Protein AF-A0AAF0H5A2-F1 (afdb_monomer_lite)

Foldseek 3Di:
DVVVVVVVVVVVVVVVVVVLVVQVVVVLVVVLVDVVQWAADPLPQPAQPQCNPFWTWHDDDQKIWIWGQDPVRDIDTQDIDGNPDPCSVVSNVSRVVCCVVVVGPSD

Radius of gyration: 17.21 Å; chains: 1; bounding box: 31×37×55 Å

pLDDT: mean 81.41, std 12.19, range [41.72, 94.31]

InterPro domains:
  IPR007712 Toxin-antitoxin system, RelE/ParE toxin family [PF05016] (3-87)
  IPR035093 Toxin-antitoxin system, RelE/ParE toxin domain superfamily [G3DSA:3.30.2310.20] (1-91)

Organism: Agrobacterium tumefaciens (NCBI:txid358)

Secondary structure (DSSP, 8-state):
-HHHHHHHHHHHHHHHHHHHHHHHHHHHHHHHH-GGG-EEPPTTS---TTGGGSEEEEEETTEEEEEEE-TTS-EEEEEEEETTS-HHHHHHHHHHHHHTTTSS---

Sequence (107 aa):
MERTQNWIKLRGKVTQAETYIRGLHAHLQRLCDNHLLWRLLPQRLAVPDDIKHEAYFSRYEHHYLFFRKLDNGDLGVMSILHERMDMAVRLREDLMALDARGIINTG

Structure (mmCIF, N/CA/C/O backbone):
data_AF-A0AAF0H5A2-F1
#
_entry.id   AF-A0AAF0H5A2-F1
#
loop_
_atom_site.group_PDB
_atom_site.id
_atom_site.type_symbol
_atom_site.label_atom_id
_atom_site.label_alt_id
_atom_site.label_comp_id
_atom_site.label_asym_id
_atom_site.label_entity_id
_atom_site.label_seq_id
_atom_site.pdbx_PDB_ins_code
_atom_site.Cartn_x
_atom_site.Cartn_y
_atom_site.Cartn_z
_atom_site.occupancy
_atom_site.B_iso_or_equiv
_atom_site.auth_seq_id
_atom_site.auth_comp_id
_atom_site.auth_asym_id
_atom_site.auth_atom_id
_atom_site.pdbx_PDB_model_num
ATOM 1 N N . MET A 1 1 ? 3.384 20.229 37.322 1.00 59.78 1 MET A N 1
ATOM 2 C CA . MET A 1 1 ? 2.114 20.043 36.579 1.00 59.78 1 MET A CA 1
ATOM 3 C C . MET A 1 1 ? 2.315 19.773 35.088 1.00 59.78 1 MET A C 1
ATOM 5 O O . MET A 1 1 ? 1.618 18.928 34.553 1.00 59.78 1 MET A O 1
ATOM 9 N N . GLU A 1 2 ? 3.294 20.389 34.423 1.00 61.72 2 GLU A N 1
ATOM 10 C CA . GLU A 1 2 ? 3.512 20.247 32.968 1.00 61.72 2 GLU A CA 1
ATOM 11 C C . GLU A 1 2 ? 3.913 18.833 32.495 1.00 61.72 2 GLU A C 1
ATOM 13 O O . GLU A 1 2 ? 3.515 18.381 31.421 1.00 61.72 2 GLU A O 1
ATOM 18 N N . ARG A 1 3 ? 4.652 18.082 33.328 1.00 62.44 3 ARG A N 1
ATOM 19 C CA . ARG A 1 3 ? 5.118 16.728 32.981 1.00 62.44 3 ARG A CA 1
ATOM 20 C C . ARG A 1 3 ? 3.955 15.756 32.770 1.00 62.44 3 ARG A C 1
ATOM 22 O O . ARG A 1 3 ? 3.991 14.984 31.820 1.00 62.44 3 ARG A O 1
ATOM 29 N N . THR A 1 4 ? 2.912 15.816 33.597 1.00 69.31 4 THR A N 1
ATOM 30 C CA . THR A 1 4 ? 1.768 14.888 33.555 1.00 69.31 4 THR A CA 1
ATOM 31 C C . THR A 1 4 ? 0.911 15.076 32.297 1.00 69.31 4 THR A C 1
ATOM 33 O O . THR A 1 4 ? 0.458 14.095 31.710 1.00 69.31 4 THR A O 1
ATOM 36 N N . GLN A 1 5 ? 0.766 16.320 31.823 1.00 65.44 5 GLN A N 1
ATOM 37 C CA . GLN A 1 5 ? 0.032 16.645 30.593 1.00 65.44 5 GLN A CA 1
ATOM 38 C C . GLN A 1 5 ? 0.697 16.030 29.346 1.00 65.44 5 GLN A C 1
ATOM 40 O O . GLN A 1 5 ? 0.012 15.554 28.438 1.00 65.44 5 GLN A O 1
ATOM 45 N N . ASN A 1 6 ? 2.036 16.004 29.312 1.00 78.00 6 ASN A N 1
ATOM 46 C CA . ASN A 1 6 ? 2.793 15.498 28.166 1.00 78.00 6 ASN A CA 1
ATOM 47 C C . ASN A 1 6 ? 2.649 13.971 28.002 1.00 78.00 6 ASN A C 1
ATOM 49 O O . ASN A 1 6 ? 2.439 13.486 26.891 1.00 78.00 6 ASN A O 1
ATOM 53 N N . TRP A 1 7 ? 2.653 13.206 29.101 1.00 61.75 7 TRP A N 1
ATOM 54 C CA . TRP A 1 7 ? 2.468 11.746 29.059 1.00 61.75 7 TRP A CA 1
ATOM 55 C C . TRP A 1 7 ? 1.076 11.329 28.574 1.00 61.75 7 TRP A C 1
ATOM 57 O O . TRP A 1 7 ? 0.962 10.381 27.800 1.00 61.75 7 TRP A O 1
ATOM 67 N N . ILE A 1 8 ? 0.022 12.051 28.972 1.00 76.19 8 ILE A N 1
ATOM 68 C CA . ILE A 1 8 ? -1.353 11.781 28.514 1.00 76.19 8 ILE A CA 1
ATOM 69 C C . ILE A 1 8 ? -1.467 12.028 27.003 1.00 76.19 8 ILE A C 1
ATOM 71 O O . ILE A 1 8 ? -2.009 11.193 26.278 1.00 76.19 8 ILE A O 1
ATOM 75 N N . LYS A 1 9 ? -0.884 13.129 26.508 1.00 77.12 9 LYS A N 1
ATOM 76 C CA . LYS A 1 9 ? -0.858 13.452 25.073 1.00 77.12 9 LYS A CA 1
ATOM 77 C C . LYS A 1 9 ? -0.060 12.428 24.260 1.00 77.12 9 LYS A C 1
ATOM 79 O O . LYS A 1 9 ? -0.507 12.032 23.186 1.00 77.12 9 LYS A O 1
ATOM 84 N N . LEU A 1 10 ? 1.100 11.989 24.754 1.00 74.94 10 LEU A N 1
ATOM 85 C CA . LEU A 1 10 ? 1.909 10.959 24.094 1.00 74.94 10 LEU A CA 1
ATOM 86 C C . LEU A 1 10 ? 1.193 9.604 24.071 1.00 74.94 10 LEU A C 1
ATOM 88 O O . LEU A 1 10 ? 1.143 8.978 23.017 1.00 74.94 10 LEU A O 1
ATOM 92 N N . ARG A 1 11 ? 0.565 9.184 25.179 1.00 75.19 11 ARG A N 1
ATOM 93 C CA . ARG A 1 11 ? -0.235 7.948 25.214 1.00 75.19 11 ARG A CA 1
ATOM 94 C C . ARG A 1 11 ? -1.395 7.981 24.224 1.00 75.19 11 ARG A C 1
ATOM 96 O O . ARG A 1 11 ? -1.564 7.022 23.483 1.00 75.19 11 ARG A O 1
ATOM 103 N N . GLY A 1 12 ? -2.128 9.095 24.147 1.00 69.00 12 GLY A N 1
ATOM 104 C CA . GLY A 1 12 ? -3.201 9.260 23.161 1.00 69.00 12 GLY A CA 1
ATOM 105 C C . GLY A 1 12 ? -2.708 9.120 21.715 1.00 69.00 12 GLY A C 1
ATOM 106 O O . GLY A 1 12 ? -3.335 8.433 20.914 1.00 69.00 12 GLY A O 1
ATOM 107 N N . LYS A 1 13 ? -1.541 9.695 21.392 1.00 76.19 13 LYS A N 1
ATOM 108 C CA . LYS A 1 13 ? -0.910 9.548 20.069 1.00 76.19 13 LYS A CA 1
ATOM 109 C C . LYS A 1 13 ? -0.474 8.113 19.767 1.00 76.19 13 LYS A C 1
ATOM 111 O O . LYS A 1 13 ? -0.641 7.670 18.637 1.00 76.19 13 LYS A O 1
ATOM 116 N N . VAL A 1 14 ? 0.066 7.394 20.754 1.00 79.44 14 VAL A N 1
ATOM 117 C CA . VAL A 1 14 ? 0.473 5.988 20.587 1.00 79.44 14 VAL A CA 1
ATOM 118 C C . VAL A 1 14 ? -0.745 5.113 20.308 1.00 79.44 14 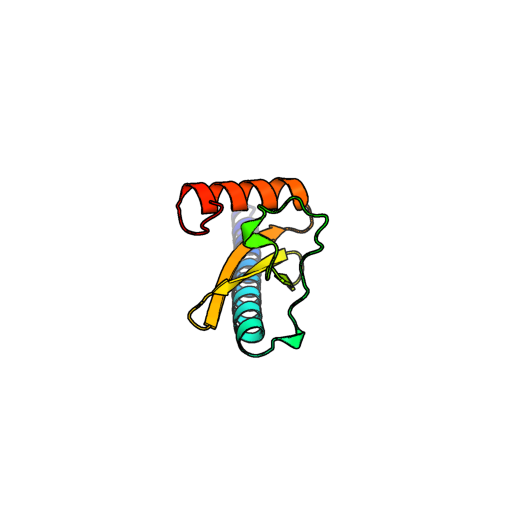VAL A C 1
ATOM 120 O O . VAL A 1 14 ? -0.736 4.371 19.334 1.00 79.44 14 VAL A O 1
ATOM 123 N N . THR A 1 15 ? -1.826 5.260 21.078 1.00 86.94 15 THR A N 1
ATOM 124 C CA . THR A 1 15 ? -3.068 4.505 20.847 1.00 86.94 15 THR A CA 1
ATOM 125 C C . THR A 1 15 ? -3.679 4.806 19.477 1.00 86.94 15 THR A C 1
ATOM 127 O O . THR A 1 15 ? -4.147 3.892 18.796 1.00 86.94 15 THR A O 1
ATOM 130 N N . GLN A 1 16 ? -3.637 6.067 19.038 1.00 84.12 16 GLN A N 1
ATOM 131 C CA . GLN A 1 16 ? -4.096 6.445 17.702 1.00 84.12 16 GLN A CA 1
ATOM 132 C C . GLN A 1 16 ? -3.229 5.814 16.601 1.00 84.12 16 GLN A C 1
ATOM 134 O O . GLN A 1 16 ? -3.772 5.248 15.655 1.00 84.12 16 GLN A O 1
ATOM 139 N N . ALA A 1 17 ? -1.901 5.852 16.739 1.00 85.38 17 ALA A N 1
ATOM 140 C CA . ALA A 1 17 ? -0.981 5.229 15.787 1.00 85.38 17 ALA A CA 1
ATOM 141 C C . ALA A 1 17 ? -1.169 3.706 15.715 1.00 85.38 17 ALA A C 1
ATOM 143 O O . ALA A 1 17 ? -1.168 3.129 14.631 1.00 85.38 17 ALA A O 1
ATOM 144 N N . GLU A 1 18 ? -1.385 3.053 16.856 1.00 90.69 18 GLU A N 1
ATOM 145 C CA . GLU A 1 18 ? -1.595 1.608 16.915 1.00 90.69 18 GLU A CA 1
ATOM 146 C C . GLU A 1 18 ? -2.912 1.200 16.244 1.00 90.69 18 GLU A C 1
ATOM 148 O O . GLU A 1 18 ? -2.948 0.258 15.454 1.00 90.69 18 GLU A O 1
ATOM 153 N N . THR A 1 19 ? -3.983 1.957 16.500 1.00 92.00 19 THR A N 1
ATOM 154 C CA . THR A 1 19 ? -5.286 1.765 15.845 1.00 92.00 19 THR A CA 1
ATOM 155 C C . THR A 1 19 ? -5.156 1.927 14.335 1.00 92.00 19 THR A C 1
ATOM 157 O O . THR A 1 19 ? -5.650 1.093 13.579 1.00 92.00 19 THR A O 1
ATOM 160 N N . TYR A 1 20 ? -4.428 2.957 13.901 1.00 89.81 20 TYR A N 1
ATOM 161 C CA . TYR A 1 20 ? -4.180 3.233 12.493 1.00 89.81 20 TYR A CA 1
ATOM 162 C C . TYR A 1 20 ? -3.429 2.086 11.799 1.00 89.81 20 TYR A C 1
ATOM 164 O O . TYR A 1 20 ? -3.873 1.589 10.765 1.00 89.81 20 TYR A O 1
ATOM 172 N N . ILE A 1 21 ? -2.325 1.610 12.387 1.00 88.69 21 ILE A N 1
ATOM 173 C CA . ILE A 1 21 ? -1.523 0.509 11.827 1.00 88.69 21 ILE A CA 1
ATOM 174 C C . ILE A 1 21 ? -2.342 -0.785 11.766 1.00 88.69 21 ILE A C 1
ATOM 176 O O . ILE A 1 21 ? -2.303 -1.494 10.760 1.00 88.69 21 ILE A O 1
ATOM 180 N N . ARG A 1 22 ? -3.126 -1.085 12.810 1.00 93.81 22 ARG A N 1
ATOM 181 C CA . ARG A 1 22 ? -4.024 -2.252 12.824 1.00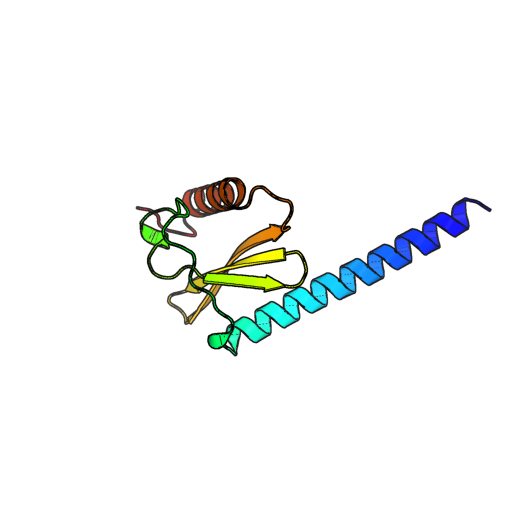 93.81 22 ARG A CA 1
ATOM 182 C C . ARG A 1 22 ? -5.097 -2.155 11.741 1.00 93.81 22 ARG A C 1
ATOM 184 O O . ARG A 1 22 ? -5.369 -3.150 11.074 1.00 93.81 22 ARG A O 1
ATOM 191 N N . GLY A 1 23 ? -5.669 -0.969 11.539 1.00 94.31 23 GLY A N 1
ATOM 192 C CA . GLY A 1 23 ? -6.627 -0.704 10.468 1.00 94.31 23 GLY A CA 1
ATOM 193 C C . GLY A 1 23 ? -6.019 -0.894 9.077 1.00 94.31 23 GLY A C 1
ATOM 194 O O . GLY A 1 23 ? -6.596 -1.592 8.245 1.00 94.31 23 GLY A O 1
ATOM 195 N N . LEU A 1 24 ? -4.811 -0.370 8.856 1.00 92.00 24 LEU A N 1
ATOM 196 C CA . LEU A 1 24 ? -4.065 -0.538 7.607 1.00 92.00 24 LEU A CA 1
ATOM 197 C C . LEU A 1 24 ? -3.749 -2.015 7.317 1.00 92.00 24 LEU A C 1
ATOM 199 O O . LEU A 1 24 ? -3.912 -2.471 6.186 1.00 92.00 24 LEU A O 1
ATOM 203 N N . HIS A 1 25 ? -3.346 -2.776 8.337 1.00 91.19 25 HIS A N 1
ATOM 204 C CA . HIS A 1 25 ? -3.114 -4.214 8.211 1.00 91.19 25 HIS A CA 1
ATOM 205 C C . HIS A 1 25 ? -4.402 -4.969 7.853 1.00 91.19 25 HIS A C 1
ATOM 207 O O . HIS A 1 25 ? -4.415 -5.760 6.914 1.00 91.19 25 HIS A O 1
ATOM 213 N N . ALA A 1 26 ? -5.507 -4.687 8.548 1.00 94.06 26 ALA A N 1
ATOM 214 C CA . ALA A 1 26 ? -6.803 -5.287 8.232 1.00 94.06 26 ALA A CA 1
ATOM 215 C C . ALA A 1 26 ? -7.276 -4.928 6.812 1.00 94.06 26 ALA A C 1
ATOM 217 O O . ALA A 1 26 ? -7.906 -5.741 6.136 1.00 94.06 26 ALA A O 1
ATOM 218 N N . HIS A 1 27 ? -6.956 -3.722 6.337 1.00 94.06 27 HIS A N 1
ATOM 219 C CA . HIS A 1 27 ? -7.231 -3.307 4.964 1.00 94.06 27 HIS A CA 1
ATOM 220 C C . HIS A 1 27 ? -6.424 -4.114 3.942 1.00 94.06 27 HIS A C 1
ATOM 222 O O . HIS A 1 27 ? -6.998 -4.578 2.962 1.00 94.06 27 HIS A O 1
ATOM 228 N N . LEU A 1 28 ? -5.132 -4.350 4.190 1.00 90.94 28 LEU A N 1
ATOM 229 C CA . LEU A 1 28 ? -4.300 -5.223 3.351 1.00 90.94 28 LEU A CA 1
ATOM 230 C C . LEU A 1 28 ? -4.857 -6.650 3.276 1.00 90.94 28 LEU A C 1
ATOM 232 O O . LEU A 1 28 ? -4.953 -7.200 2.185 1.00 90.94 28 LEU A O 1
ATOM 236 N N . GLN A 1 29 ? -5.304 -7.215 4.401 1.00 91.88 29 GLN A N 1
ATOM 237 C CA . GLN A 1 29 ? -5.935 -8.541 4.414 1.00 91.88 29 GLN A CA 1
ATOM 238 C C . GLN A 1 29 ? -7.189 -8.579 3.527 1.00 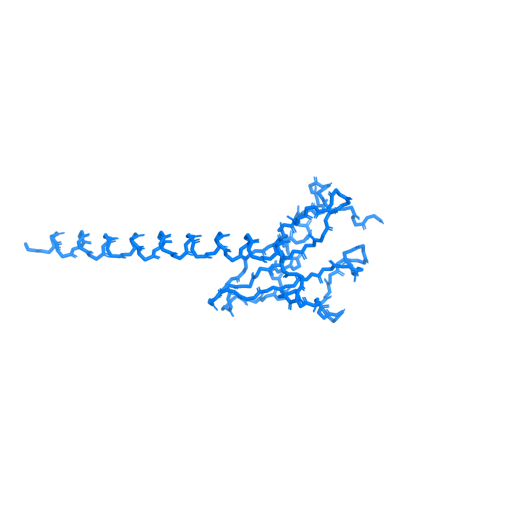91.88 29 GLN A C 1
ATOM 240 O O . GLN A 1 29 ? -7.345 -9.478 2.709 1.00 91.88 29 GLN A O 1
ATOM 245 N N . ARG A 1 30 ? -8.040 -7.547 3.598 1.00 92.50 30 ARG A N 1
ATOM 246 C CA . ARG A 1 30 ? -9.225 -7.438 2.727 1.00 92.50 30 ARG A CA 1
ATOM 247 C C . ARG A 1 30 ? -8.876 -7.308 1.248 1.00 92.50 30 ARG A C 1
ATOM 249 O O . ARG A 1 30 ? -9.663 -7.747 0.416 1.00 92.50 30 ARG A O 1
ATOM 256 N N . LEU A 1 31 ? -7.742 -6.689 0.910 1.00 91.38 31 LEU A N 1
ATOM 257 C CA . LEU A 1 31 ? -7.279 -6.621 -0.476 1.00 91.38 31 LEU A CA 1
ATOM 258 C C . LEU A 1 31 ? -6.910 -8.007 -1.010 1.00 91.38 31 LEU A C 1
ATOM 260 O O . LEU A 1 31 ? -7.178 -8.259 -2.181 1.00 91.38 31 LEU A O 1
ATOM 264 N N . CYS A 1 32 ? -6.366 -8.901 -0.179 1.00 88.38 32 CYS A N 1
ATOM 265 C CA . CYS A 1 32 ? -6.109 -10.289 -0.576 1.00 88.38 32 CYS A CA 1
ATOM 266 C C . CYS A 1 32 ? -7.411 -11.042 -0.892 1.00 88.38 32 CYS A C 1
ATOM 268 O O . CYS A 1 32 ? -7.478 -11.774 -1.876 1.00 88.38 32 CYS A O 1
ATOM 270 N N . ASP A 1 33 ? -8.457 -10.822 -0.091 1.00 89.06 33 ASP A N 1
ATOM 271 C CA . ASP A 1 33 ? -9.725 -11.551 -0.219 1.00 89.06 33 ASP A CA 1
ATOM 272 C C . ASP A 1 33 ? -10.660 -10.965 -1.292 1.00 89.06 33 ASP A C 1
ATOM 274 O O . ASP A 1 33 ? -11.520 -11.665 -1.831 1.00 89.06 33 ASP A O 1
ATOM 278 N N . ASN A 1 34 ? -10.533 -9.669 -1.603 1.00 88.25 34 ASN A N 1
ATOM 279 C CA . ASN A 1 34 ? -11.484 -8.953 -2.448 1.00 88.25 34 ASN A CA 1
ATOM 280 C C . ASN A 1 34 ? -10.814 -8.091 -3.528 1.00 88.25 34 ASN A C 1
ATOM 282 O O . ASN A 1 34 ? -10.490 -6.916 -3.329 1.00 88.25 34 ASN A O 1
ATOM 286 N N . HIS A 1 35 ? -10.744 -8.662 -4.729 1.00 83.31 35 HIS A N 1
ATOM 287 C CA . HIS A 1 35 ? -10.209 -8.027 -5.932 1.00 83.31 35 HIS A CA 1
ATOM 288 C C . HIS A 1 35 ? -11.032 -6.810 -6.403 1.00 83.31 35 HIS A C 1
ATOM 290 O O . HIS A 1 35 ? -10.515 -5.970 -7.133 1.00 83.31 35 HIS A O 1
ATOM 296 N N . LEU A 1 36 ? -12.290 -6.646 -5.964 1.00 85.62 36 LEU A N 1
ATOM 297 C CA . LEU A 1 36 ? -13.121 -5.482 -6.324 1.00 85.62 36 LEU A CA 1
ATOM 298 C C . LEU A 1 36 ? -12.625 -4.176 -5.687 1.00 85.62 36 LEU A C 1
ATOM 300 O O . LEU A 1 36 ? -13.021 -3.087 -6.099 1.00 85.62 36 LEU A O 1
ATOM 304 N N . LEU A 1 37 ? -11.776 -4.275 -4.663 1.00 86.69 37 LEU A N 1
ATOM 305 C CA . LEU A 1 37 ? -11.152 -3.120 -4.023 1.00 86.69 37 LEU A CA 1
ATOM 306 C C . LEU A 1 37 ? -9.944 -2.597 -4.812 1.00 86.69 37 LEU A C 1
ATOM 308 O O . LEU A 1 37 ? -9.428 -1.522 -4.497 1.00 86.69 37 LEU A O 1
ATOM 312 N N . TRP A 1 38 ? -9.484 -3.341 -5.818 1.00 90.62 38 TRP A N 1
ATOM 313 C CA . TRP A 1 38 ? -8.295 -3.002 -6.582 1.00 90.62 38 TRP A CA 1
ATOM 314 C C . TRP A 1 38 ? -8.648 -1.969 -7.641 1.00 90.62 38 TRP A C 1
ATOM 316 O O . TRP A 1 38 ? -9.552 -2.158 -8.455 1.00 90.62 38 TRP A O 1
ATOM 326 N N . ARG A 1 39 ? -7.919 -0.855 -7.646 1.00 89.19 39 ARG A N 1
ATOM 327 C CA . ARG A 1 39 ? -8.033 0.151 -8.700 1.00 89.19 39 ARG A CA 1
ATOM 328 C C . ARG A 1 39 ? -6.788 0.096 -9.551 1.00 89.19 39 ARG A C 1
ATOM 330 O O . ARG A 1 39 ? -5.692 0.211 -9.017 1.00 89.19 39 ARG A O 1
ATOM 337 N N . LEU A 1 40 ? -6.953 -0.074 -10.858 1.00 86.94 40 LEU A N 1
ATOM 338 C CA . LEU A 1 40 ? -5.824 -0.084 -11.779 1.00 86.94 40 LEU A CA 1
ATOM 339 C C . LEU A 1 40 ? -5.095 1.261 -11.722 1.00 86.94 40 LEU A C 1
ATOM 341 O O . LEU A 1 40 ? -5.726 2.325 -11.693 1.00 86.94 40 LEU A O 1
ATOM 345 N N . LEU A 1 41 ? -3.768 1.214 -11.709 1.00 79.88 41 LEU A N 1
ATOM 346 C CA . LEU A 1 41 ? -2.967 2.420 -11.771 1.00 79.88 41 LEU A CA 1
ATOM 347 C C . LEU A 1 41 ? -3.137 3.098 -13.146 1.00 79.88 41 LEU A C 1
ATOM 349 O O . LEU A 1 41 ? -3.071 2.427 -14.178 1.00 79.88 41 LEU A O 1
ATOM 353 N N . PRO A 1 42 ? -3.335 4.426 -13.214 1.00 71.44 42 PRO A N 1
ATOM 354 C CA . PRO A 1 42 ? -3.392 5.116 -14.495 1.00 71.44 42 PRO A CA 1
ATOM 355 C C . PRO A 1 42 ? -2.063 4.996 -15.253 1.00 71.44 42 PRO A C 1
ATOM 357 O O . PRO A 1 42 ? -1.022 5.380 -14.727 1.00 71.44 42 PRO A O 1
ATOM 360 N N . GLN A 1 43 ? -2.112 4.599 -16.529 1.00 64.31 43 GLN A N 1
ATOM 361 C CA . GLN A 1 43 ? -0.937 4.466 -17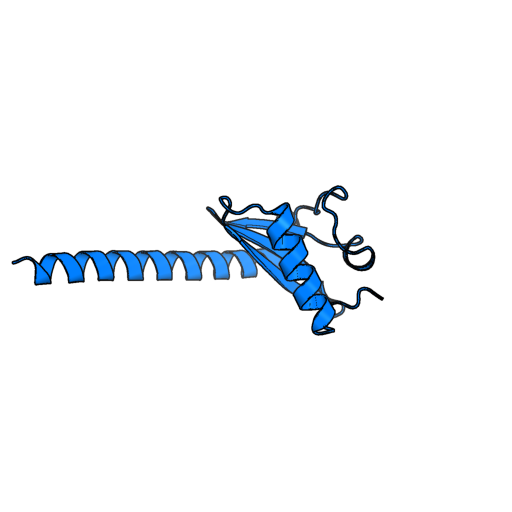.417 1.00 64.31 43 GLN A CA 1
ATOM 362 C C . GLN A 1 43 ? -0.108 5.758 -17.580 1.00 64.31 43 GLN A C 1
ATOM 364 O O . GLN A 1 43 ? 1.013 5.724 -18.073 1.00 64.31 43 GLN A O 1
ATOM 369 N N . ARG A 1 44 ? -0.665 6.915 -17.196 1.00 63.78 44 ARG A N 1
ATOM 370 C CA . ARG A 1 44 ? 0.015 8.220 -17.240 1.00 63.78 44 ARG A CA 1
ATOM 371 C C . ARG A 1 44 ? 1.003 8.448 -16.100 1.00 63.78 44 ARG A C 1
ATOM 373 O O . ARG A 1 44 ? 1.775 9.400 -16.179 1.00 63.78 44 ARG A O 1
ATOM 380 N N . LEU A 1 45 ? 0.985 7.630 -15.048 1.00 64.75 45 LEU A N 1
ATOM 381 C CA . LEU A 1 45 ? 2.109 7.620 -14.123 1.00 64.75 45 LEU A CA 1
ATOM 382 C C . LEU A 1 45 ? 3.292 6.984 -14.856 1.00 64.75 45 LEU A C 1
ATOM 384 O O . LEU A 1 45 ? 3.153 5.887 -15.386 1.00 64.75 45 LEU A O 1
ATOM 388 N N . ALA A 1 46 ? 4.427 7.683 -14.905 1.00 56.38 46 ALA A N 1
ATOM 389 C CA . ALA A 1 46 ? 5.683 7.202 -15.480 1.00 56.38 46 ALA A CA 1
ATOM 390 C C . ALA A 1 46 ? 6.270 6.079 -14.611 1.00 56.38 46 ALA A C 1
ATOM 392 O O . ALA A 1 46 ? 7.264 6.245 -13.906 1.00 56.38 46 ALA A O 1
ATOM 393 N N . VAL A 1 47 ? 5.566 4.959 -14.604 1.00 62.06 47 VAL A N 1
ATOM 394 C CA . VAL A 1 47 ? 5.978 3.702 -14.018 1.00 62.06 47 VAL A CA 1
ATOM 395 C C . VAL A 1 47 ? 6.857 2.994 -15.061 1.00 62.06 47 VAL A C 1
ATOM 397 O O . VAL A 1 47 ? 6.501 3.037 -16.245 1.00 62.06 47 VAL A O 1
ATOM 400 N N . PRO A 1 48 ? 7.991 2.391 -14.658 1.00 63.22 48 PRO A N 1
ATOM 401 C CA . PRO A 1 48 ? 8.792 1.509 -15.511 1.00 63.22 48 PRO A CA 1
ATOM 402 C C . PRO A 1 48 ? 7.936 0.546 -16.360 1.00 63.22 48 PRO A C 1
ATOM 404 O O . PRO A 1 48 ? 6.882 0.095 -15.905 1.00 63.22 48 PRO A O 1
ATOM 407 N N . ASP A 1 49 ? 8.343 0.303 -17.615 1.00 59.41 49 ASP A N 1
ATOM 408 C CA . ASP A 1 49 ? 7.547 -0.393 -18.649 1.00 59.41 49 ASP A CA 1
ATOM 409 C C . ASP A 1 49 ? 7.105 -1.814 -18.256 1.00 59.41 49 ASP A C 1
ATOM 411 O O . ASP A 1 49 ? 6.014 -2.248 -18.610 1.00 59.41 49 ASP A O 1
ATOM 415 N N . ASP A 1 50 ? 7.901 -2.498 -17.450 1.00 58.75 50 ASP A N 1
ATOM 416 C CA . ASP A 1 50 ? 7.674 -3.834 -16.891 1.00 58.75 50 ASP A CA 1
ATOM 417 C C . ASP A 1 50 ? 6.576 -3.884 -15.813 1.00 58.75 50 ASP A C 1
ATOM 419 O O . ASP A 1 50 ? 5.861 -4.877 -15.676 1.00 58.75 50 ASP A O 1
ATOM 423 N N . ILE A 1 51 ? 6.390 -2.804 -15.053 1.00 59.41 51 ILE A N 1
ATOM 424 C CA . ILE A 1 51 ? 5.359 -2.712 -14.009 1.00 59.41 51 ILE A CA 1
ATOM 425 C C . ILE A 1 51 ? 4.000 -2.360 -14.633 1.00 59.41 51 ILE A C 1
ATOM 427 O O . ILE A 1 51 ? 2.952 -2.541 -14.003 1.00 59.41 51 ILE A O 1
ATOM 431 N N . LYS A 1 52 ? 3.992 -1.857 -15.877 1.00 54.66 52 LYS A N 1
ATOM 432 C CA . LYS A 1 52 ? 2.797 -1.300 -16.528 1.00 54.66 52 LYS A CA 1
ATOM 433 C C . LYS A 1 52 ? 1.641 -2.277 -16.663 1.00 54.66 52 LYS A C 1
ATOM 435 O O . LYS A 1 52 ? 0.514 -1.821 -16.846 1.00 54.66 52 LYS A O 1
ATOM 440 N N . HIS A 1 53 ? 1.880 -3.582 -16.586 1.00 57.47 53 HIS A N 1
ATOM 441 C CA . HIS A 1 53 ? 0.833 -4.526 -16.933 1.00 57.47 53 HIS A CA 1
ATOM 442 C C . HIS A 1 53 ? -0.188 -4.761 -15.812 1.00 57.47 53 HIS A C 1
ATOM 444 O O . HIS A 1 53 ? -1.368 -4.854 -16.138 1.00 57.47 53 HIS A O 1
ATOM 450 N N . GLU A 1 54 ? 0.178 -4.743 -14.521 1.00 73.56 54 GLU A N 1
ATOM 451 C CA . GLU A 1 54 ? -0.782 -5.063 -13.439 1.00 73.56 54 GLU A CA 1
ATOM 452 C C . GLU A 1 54 ? -0.482 -4.383 -12.083 1.00 73.56 54 GLU A C 1
ATOM 454 O O . GLU A 1 54 ? -0.527 -5.012 -11.022 1.00 73.56 54 GLU A O 1
ATOM 459 N N . ALA A 1 55 ? -0.167 -3.084 -12.082 1.00 83.56 55 ALA A N 1
ATOM 460 C CA . ALA A 1 55 ? -0.105 -2.312 -10.838 1.00 83.56 55 ALA A CA 1
ATOM 461 C C . ALA A 1 55 ? -1.488 -1.788 -10.428 1.00 83.56 55 ALA A C 1
ATOM 463 O O . ALA A 1 55 ? -2.249 -1.241 -11.234 1.00 83.56 55 ALA A O 1
ATOM 464 N N . TYR A 1 56 ? -1.780 -1.885 -9.136 1.00 89.50 56 TYR A N 1
ATOM 465 C CA . TYR A 1 56 ? -3.028 -1.451 -8.531 1.00 89.50 56 TYR A CA 1
ATOM 466 C C . TYR A 1 56 ? -2.764 -0.509 -7.364 1.00 89.50 56 TYR A C 1
ATOM 468 O O . TYR A 1 56 ? -1.675 -0.453 -6.786 1.00 89.50 56 TYR A O 1
ATOM 476 N N . PHE A 1 57 ? -3.800 0.229 -6.989 1.00 91.56 57 PHE A N 1
ATOM 477 C CA . PHE A 1 57 ? -3.800 1.010 -5.776 1.00 91.56 57 PHE A CA 1
ATOM 478 C C . PHE A 1 57 ? -5.106 0.873 -5.006 1.00 91.56 57 PHE A C 1
ATOM 480 O O . PHE A 1 57 ? -6.174 0.585 -5.550 1.00 91.56 57 PHE A O 1
ATOM 487 N N . SER A 1 58 ? -5.012 1.136 -3.711 1.00 93.50 58 SER A N 1
ATOM 488 C CA . SER A 1 58 ? -6.154 1.323 -2.829 1.00 93.50 58 SER A CA 1
ATOM 489 C C . SER A 1 58 ? -5.858 2.462 -1.867 1.00 93.50 58 SER A C 1
ATOM 491 O O . SER A 1 58 ? -4.706 2.751 -1.558 1.00 93.50 58 SER A O 1
ATOM 493 N N . ARG A 1 59 ? -6.907 3.102 -1.355 1.00 93.38 59 ARG A N 1
ATOM 494 C CA . ARG A 1 59 ? -6.793 4.128 -0.319 1.00 93.38 59 ARG A CA 1
ATOM 495 C C . ARG A 1 59 ? -7.320 3.586 1.004 1.00 93.38 59 ARG A C 1
ATOM 497 O O . ARG A 1 59 ? -8.422 3.045 1.037 1.00 93.38 59 ARG A O 1
ATOM 504 N N . TYR A 1 60 ? -6.556 3.776 2.071 1.00 94.00 60 TYR A N 1
ATOM 505 C CA . TYR A 1 60 ? -6.998 3.590 3.447 1.00 94.00 60 TYR A CA 1
ATOM 506 C C . TYR A 1 60 ? -6.781 4.904 4.197 1.00 94.00 60 TYR A C 1
ATOM 508 O O . TYR A 1 60 ? -5.648 5.359 4.346 1.00 94.00 60 TYR A O 1
ATOM 516 N N . GLU A 1 61 ? -7.874 5.542 4.618 1.00 93.06 61 GLU A N 1
ATOM 517 C CA . GLU A 1 61 ? -7.860 6.869 5.249 1.00 93.06 61 GLU A CA 1
ATOM 518 C C . GLU A 1 61 ? -7.013 7.890 4.459 1.00 93.06 61 GLU A C 1
ATOM 520 O O . GLU A 1 61 ? -7.424 8.331 3.382 1.00 93.06 61 GLU A O 1
ATOM 525 N N . HIS A 1 62 ? -5.840 8.264 4.975 1.00 92.12 62 HIS A N 1
ATOM 526 C CA . HIS A 1 62 ? -4.927 9.244 4.384 1.00 92.12 62 HIS A CA 1
ATOM 527 C C . HIS A 1 62 ? -3.760 8.617 3.612 1.00 92.12 62 HIS A C 1
ATOM 529 O O . HIS A 1 62 ? -2.928 9.359 3.093 1.00 92.12 62 HIS A O 1
ATOM 535 N N . HIS A 1 63 ? -3.671 7.287 3.533 1.00 92.88 63 HIS A N 1
ATOM 536 C CA . HIS A 1 63 ? -2.587 6.603 2.834 1.00 92.88 63 HIS A CA 1
ATOM 537 C C . HIS A 1 63 ? -3.080 5.858 1.593 1.00 92.88 63 HIS A C 1
ATOM 539 O O . HIS A 1 63 ? -4.125 5.205 1.586 1.00 92.88 63 HIS A O 1
ATOM 545 N N . TYR A 1 64 ? -2.286 5.961 0.537 1.00 92.44 64 TYR A N 1
ATOM 546 C CA . TYR A 1 64 ? -2.408 5.210 -0.697 1.00 92.44 64 TYR A CA 1
ATOM 547 C C . TYR A 1 64 ? -1.443 4.037 -0.649 1.00 92.44 64 TYR A C 1
ATOM 549 O O . TYR A 1 64 ? -0.254 4.211 -0.393 1.00 92.44 64 TYR A O 1
ATOM 557 N N . LEU A 1 65 ? -1.973 2.848 -0.887 1.00 93.19 65 LEU A N 1
ATOM 558 C CA . LEU A 1 65 ? -1.212 1.621 -1.006 1.00 93.19 65 LEU A CA 1
ATOM 559 C C . LEU A 1 65 ? -1.084 1.305 -2.487 1.00 93.19 65 LEU A C 1
ATOM 561 O O . LEU A 1 65 ? -2.104 1.188 -3.165 1.00 93.19 65 LEU A O 1
ATOM 565 N N . PHE A 1 66 ? 0.146 1.150 -2.956 1.00 91.62 66 PHE A N 1
ATOM 566 C CA . PHE A 1 66 ? 0.478 0.701 -4.301 1.00 91.62 66 PHE A CA 1
ATOM 567 C C . P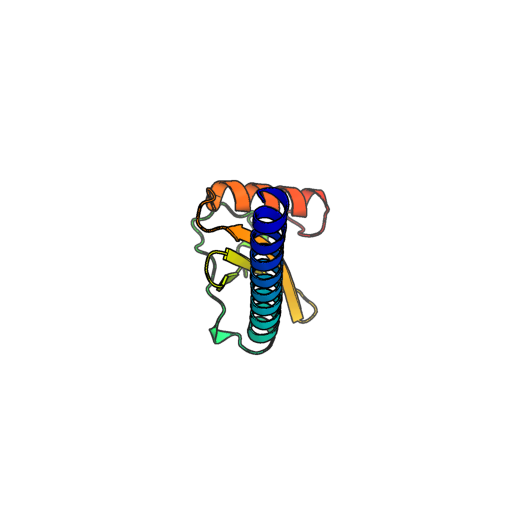HE A 1 66 ? 0.979 -0.730 -4.219 1.00 91.62 66 PHE A C 1
ATOM 569 O O . PHE A 1 66 ? 1.866 -1.037 -3.419 1.00 91.62 66 PHE A O 1
ATOM 576 N N . PHE A 1 67 ? 0.389 -1.609 -5.015 1.00 91.00 67 PHE A N 1
ATOM 577 C CA . PHE A 1 67 ? 0.668 -3.034 -4.960 1.00 91.00 67 PHE A CA 1
ATOM 578 C C . PHE A 1 67 ? 0.500 -3.677 -6.332 1.00 91.00 67 PHE A C 1
ATOM 580 O O . PHE A 1 67 ? -0.155 -3.133 -7.218 1.00 91.00 67 PHE A O 1
ATOM 587 N N . ARG A 1 68 ? 1.078 -4.861 -6.487 1.00 86.94 68 ARG A N 1
ATOM 588 C CA . ARG A 1 68 ? 0.889 -5.725 -7.652 1.00 86.94 68 ARG A CA 1
ATOM 589 C C . ARG A 1 68 ? 0.585 -7.140 -7.197 1.00 86.94 68 ARG A C 1
ATOM 591 O O . ARG A 1 68 ? 0.903 -7.509 -6.062 1.00 86.94 68 ARG A O 1
ATOM 598 N N . LYS A 1 69 ? 0.026 -7.939 -8.095 1.00 86.50 69 LYS A N 1
ATOM 599 C CA . LYS A 1 69 ? -0.018 -9.385 -7.906 1.00 86.50 69 LYS A CA 1
ATOM 600 C C . LYS A 1 69 ? 1.351 -9.975 -8.249 1.00 86.50 69 LYS A C 1
ATOM 602 O O . LYS A 1 69 ? 1.998 -9.529 -9.193 1.00 86.50 69 LYS A O 1
ATOM 607 N N . LEU A 1 70 ? 1.820 -10.910 -7.436 1.00 83.69 70 LEU A N 1
ATOM 608 C CA . LEU A 1 70 ? 3.030 -11.688 -7.682 1.00 83.69 70 LEU A CA 1
ATOM 609 C C . LEU A 1 70 ? 2.662 -13.000 -8.386 1.00 83.69 70 LEU A C 1
ATOM 611 O O . LEU A 1 70 ? 1.520 -13.456 -8.302 1.00 83.69 70 LEU A O 1
ATOM 615 N N . ASP A 1 71 ? 3.638 -13.640 -9.031 1.00 82.31 71 ASP A N 1
ATOM 616 C CA . ASP A 1 71 ? 3.424 -14.881 -9.795 1.00 82.31 71 ASP A CA 1
ATOM 617 C C . ASP A 1 71 ? 2.881 -16.033 -8.935 1.00 82.31 71 ASP A C 1
ATOM 619 O O . ASP A 1 71 ? 2.164 -16.907 -9.418 1.00 82.31 71 ASP A O 1
ATOM 623 N N . ASN A 1 72 ? 3.185 -16.022 -7.635 1.00 83.50 72 ASN A N 1
ATOM 624 C CA . ASN A 1 72 ? 2.683 -16.996 -6.667 1.00 83.50 72 ASN A CA 1
ATOM 625 C C . ASN A 1 72 ? 1.241 -16.711 -6.194 1.00 83.50 72 ASN A C 1
ATOM 627 O O . ASN A 1 72 ? 0.700 -17.475 -5.399 1.00 83.50 72 ASN A O 1
ATOM 631 N N . GLY A 1 73 ? 0.619 -15.631 -6.670 1.00 81.50 73 GLY A N 1
ATOM 632 C CA . GLY A 1 73 ? -0.726 -15.207 -6.295 1.00 81.50 73 GLY A CA 1
ATOM 633 C C . GLY A 1 73 ? -0.798 -14.247 -5.107 1.00 81.50 73 GLY A C 1
ATOM 634 O O . GLY A 1 73 ? -1.880 -13.713 -4.861 1.00 81.50 73 GLY A O 1
ATOM 635 N N . ASP A 1 74 ? 0.317 -13.978 -4.421 1.00 86.75 74 ASP A N 1
ATOM 636 C CA . ASP A 1 74 ? 0.368 -13.034 -3.302 1.00 86.75 74 ASP A CA 1
ATOM 637 C C . ASP A 1 74 ? 0.323 -11.575 -3.777 1.00 86.75 74 ASP A C 1
ATOM 639 O O . ASP A 1 74 ? 0.585 -11.253 -4.940 1.00 86.75 74 ASP A O 1
ATOM 643 N N . LEU A 1 75 ? 0.038 -10.660 -2.847 1.00 88.38 75 LEU A N 1
ATOM 644 C CA . LEU A 1 75 ? 0.154 -9.225 -3.091 1.00 88.38 75 LEU A CA 1
ATOM 645 C C . LEU A 1 75 ? 1.520 -8.702 -2.656 1.00 88.38 75 LEU A C 1
ATOM 647 O O . LEU A 1 75 ? 1.871 -8.708 -1.477 1.00 88.38 75 LEU A O 1
ATOM 651 N N . GLY A 1 76 ? 2.267 -8.175 -3.622 1.00 88.69 76 GLY A N 1
ATOM 652 C CA . GLY A 1 76 ? 3.496 -7.434 -3.378 1.00 88.69 76 GLY A CA 1
ATOM 653 C C . GLY A 1 76 ? 3.183 -5.961 -3.155 1.00 88.69 76 GLY A C 1
ATOM 654 O O . GLY A 1 76 ? 2.821 -5.259 -4.101 1.00 88.69 76 GLY A O 1
ATOM 655 N N . VAL A 1 77 ? 3.337 -5.476 -1.921 1.00 89.81 77 VAL A N 1
ATOM 656 C CA . VAL A 1 77 ? 3.244 -4.040 -1.622 1.00 89.81 77 VAL A CA 1
ATOM 657 C C . VAL A 1 77 ? 4.498 -3.343 -2.138 1.00 89.81 77 VAL A C 1
ATOM 659 O O . VAL A 1 77 ? 5.612 -3.675 -1.742 1.00 89.81 77 VAL A O 1
ATOM 662 N N . MET A 1 78 ? 4.304 -2.366 -3.017 1.00 89.44 78 MET A N 1
ATOM 663 C CA . MET A 1 78 ? 5.382 -1.613 -3.655 1.00 89.44 78 MET A CA 1
ATOM 664 C C . MET A 1 78 ? 5.675 -0.324 -2.889 1.00 89.44 78 MET A C 1
ATOM 666 O O . MET A 1 78 ? 6.831 0.017 -2.662 1.00 89.44 78 MET A O 1
ATOM 670 N N . SER A 1 79 ? 4.628 0.389 -2.467 1.00 91.00 79 SER A N 1
ATOM 671 C CA . SER A 1 79 ? 4.773 1.613 -1.679 1.00 91.00 79 SER A CA 1
ATOM 672 C C . SER A 1 79 ? 3.505 1.927 -0.881 1.00 91.00 79 SER A C 1
ATOM 674 O O . SER A 1 79 ? 2.395 1.563 -1.276 1.00 91.00 79 SER A O 1
ATOM 676 N N . ILE A 1 80 ? 3.671 2.616 0.250 1.00 92.25 80 ILE A N 1
ATOM 677 C CA . ILE A 1 80 ? 2.584 3.168 1.062 1.00 92.25 80 ILE A CA 1
ATOM 678 C C . ILE A 1 80 ? 2.868 4.656 1.253 1.00 92.25 80 ILE A C 1
ATOM 680 O O . ILE A 1 80 ? 3.792 5.028 1.975 1.00 92.25 80 ILE A O 1
ATOM 684 N N . LEU A 1 81 ? 2.067 5.508 0.617 1.00 92.75 81 LEU A N 1
ATOM 685 C CA . LEU A 1 81 ? 2.294 6.951 0.564 1.00 92.75 81 LEU A CA 1
ATOM 686 C C . LEU A 1 81 ? 1.171 7.720 1.239 1.00 92.75 81 LEU A C 1
ATOM 688 O O . LEU A 1 81 ? -0.003 7.424 1.046 1.00 92.75 81 LEU A O 1
ATOM 692 N N . HIS A 1 82 ? 1.518 8.757 1.993 1.00 92.56 82 HIS A N 1
ATOM 693 C CA . HIS A 1 82 ? 0.524 9.675 2.536 1.00 92.56 82 HIS A CA 1
ATOM 694 C C . HIS A 1 82 ? -0.012 10.593 1.424 1.00 92.56 82 HIS A C 1
ATOM 696 O O . HIS A 1 82 ? 0.749 11.085 0.597 1.00 92.56 82 HIS A O 1
ATOM 702 N N . GLU A 1 83 ? -1.301 10.933 1.456 1.00 91.31 83 GLU A N 1
ATOM 703 C CA . GLU A 1 83 ? -1.981 11.778 0.454 1.00 91.31 83 GLU A CA 1
ATOM 704 C C . GLU A 1 83 ? -1.401 13.193 0.277 1.00 91.31 83 GLU A C 1
ATOM 706 O O . GLU A 1 83 ? -1.754 13.887 -0.668 1.00 91.31 83 GLU A O 1
ATOM 711 N N . ARG A 1 84 ? -0.554 13.643 1.211 1.00 92.12 84 ARG A N 1
ATOM 712 C CA . ARG A 1 84 ? 0.078 14.969 1.187 1.00 92.12 84 ARG A CA 1
ATOM 713 C C . ARG A 1 84 ? 1.430 14.954 0.479 1.00 92.12 84 ARG A C 1
ATOM 715 O O . ARG A 1 84 ? 2.030 16.009 0.311 1.00 92.12 84 ARG A O 1
ATOM 722 N N . MET A 1 85 ? 1.936 13.773 0.135 1.00 90.69 85 MET A N 1
ATOM 723 C CA . MET A 1 85 ? 3.183 13.628 -0.603 1.00 90.69 85 MET A CA 1
ATOM 724 C C . MET A 1 85 ? 2.940 13.886 -2.088 1.00 90.69 85 MET A C 1
ATOM 726 O O . MET A 1 85 ? 1.845 13.636 -2.596 1.00 90.69 85 MET A O 1
ATOM 730 N N . ASP A 1 86 ? 3.982 14.325 -2.795 1.00 88.50 86 ASP A N 1
ATOM 731 C CA . ASP A 1 86 ? 3.990 14.276 -4.255 1.00 88.50 86 ASP A CA 1
ATOM 732 C C . ASP A 1 86 ? 4.018 12.804 -4.686 1.00 88.50 86 ASP A C 1
ATOM 734 O O . ASP A 1 86 ? 5.071 12.167 -4.771 1.00 88.50 86 ASP A O 1
ATOM 738 N N . MET A 1 87 ? 2.823 12.237 -4.857 1.00 86.00 87 MET A N 1
ATOM 739 C CA . MET A 1 87 ? 2.639 10.806 -5.085 1.00 86.00 87 MET A CA 1
ATOM 740 C C . MET A 1 87 ? 3.367 10.334 -6.341 1.00 86.00 87 MET A C 1
ATOM 742 O O . MET A 1 87 ? 3.915 9.238 -6.335 1.00 86.00 87 MET A O 1
ATOM 746 N N . ALA A 1 88 ? 3.393 11.145 -7.402 1.00 82.88 88 ALA A N 1
ATOM 747 C CA . ALA A 1 88 ? 4.017 10.765 -8.663 1.00 82.88 88 ALA A CA 1
ATOM 748 C C . ALA A 1 88 ? 5.540 10.690 -8.523 1.00 82.88 88 ALA A C 1
ATOM 750 O O . ALA A 1 88 ? 6.151 9.699 -8.926 1.00 82.88 88 ALA A O 1
ATOM 751 N N . VAL A 1 89 ? 6.148 11.714 -7.913 1.00 86.38 89 VAL A N 1
ATOM 752 C CA . VAL A 1 89 ? 7.594 11.734 -7.668 1.00 86.38 89 VAL A CA 1
ATOM 753 C C . VAL A 1 89 ? 7.984 10.606 -6.727 1.00 86.38 89 VAL A C 1
ATOM 755 O O . VAL A 1 89 ? 8.904 9.849 -7.033 1.00 86.38 89 VAL A O 1
ATOM 758 N N . ARG A 1 90 ? 7.266 10.456 -5.611 1.00 89.94 90 ARG A N 1
ATOM 759 C CA . ARG A 1 90 ? 7.660 9.501 -4.582 1.00 89.94 90 ARG A CA 1
ATOM 760 C C . ARG A 1 90 ? 7.470 8.053 -5.010 1.00 89.94 90 ARG A C 1
ATOM 762 O O . ARG A 1 90 ? 8.346 7.233 -4.760 1.00 89.94 90 ARG A O 1
ATOM 769 N N . LEU A 1 91 ? 6.364 7.749 -5.686 1.00 86.44 91 LEU A N 1
ATOM 770 C CA . LEU A 1 91 ? 6.152 6.412 -6.222 1.00 86.44 91 LEU A CA 1
ATOM 771 C C . LEU A 1 91 ? 7.255 6.067 -7.223 1.00 86.44 91 LEU A C 1
ATOM 773 O O . LEU A 1 91 ? 7.848 5.007 -7.104 1.00 86.44 91 LEU A O 1
ATOM 777 N N . ARG A 1 92 ? 7.614 6.976 -8.140 1.00 83.69 92 ARG A N 1
ATOM 778 C CA . ARG A 1 92 ? 8.735 6.753 -9.067 1.00 83.69 92 ARG A CA 1
ATOM 779 C C . ARG A 1 92 ? 10.039 6.431 -8.329 1.00 83.69 92 ARG A C 1
ATOM 781 O O . ARG A 1 92 ? 10.724 5.492 -8.718 1.00 83.69 92 ARG A O 1
ATOM 788 N N . GLU A 1 93 ? 10.377 7.176 -7.278 1.00 87.94 93 GLU A N 1
ATOM 789 C CA . GLU A 1 93 ? 11.576 6.912 -6.465 1.00 87.94 93 GLU A CA 1
ATOM 790 C C . GLU A 1 93 ? 11.551 5.527 -5.811 1.00 87.94 93 GLU A C 1
ATOM 792 O O . GLU A 1 93 ? 12.537 4.795 -5.890 1.00 87.94 93 GLU A O 1
ATOM 797 N N . ASP A 1 94 ? 10.428 5.154 -5.194 1.00 88.62 94 ASP A N 1
ATOM 798 C CA . ASP A 1 94 ? 10.288 3.856 -4.534 1.00 88.62 94 ASP A CA 1
ATOM 799 C C . ASP A 1 94 ? 10.390 2.706 -5.552 1.00 88.62 94 ASP A C 1
ATOM 801 O O . ASP A 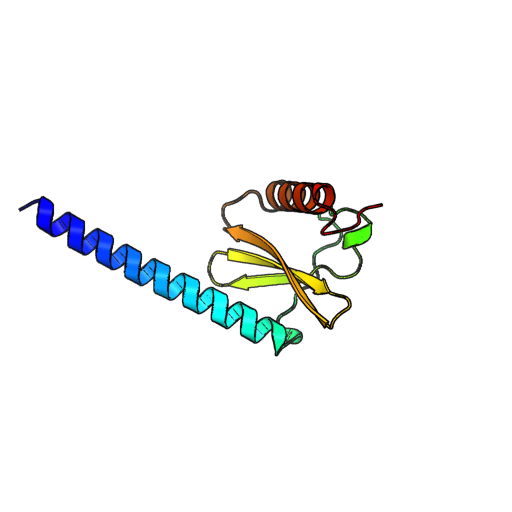1 94 ? 11.044 1.699 -5.284 1.00 88.62 94 ASP A O 1
ATOM 805 N N . LEU A 1 95 ? 9.817 2.873 -6.748 1.00 83.94 95 LEU A N 1
ATOM 806 C CA . LEU A 1 95 ? 9.918 1.893 -7.831 1.00 83.94 95 LEU A CA 1
ATOM 807 C C . LEU A 1 95 ? 11.355 1.736 -8.337 1.00 83.94 95 LEU A C 1
ATOM 809 O O . LEU A 1 95 ? 11.839 0.614 -8.438 1.00 83.94 95 LEU A O 1
ATOM 813 N N . MET A 1 96 ? 12.071 2.839 -8.572 1.00 83.56 96 MET A N 1
ATOM 814 C CA . MET A 1 96 ? 13.490 2.786 -8.950 1.00 83.56 96 MET A CA 1
ATOM 815 C C . MET A 1 96 ? 14.338 2.095 -7.870 1.00 83.56 96 MET A C 1
ATOM 817 O O . MET A 1 96 ? 15.271 1.359 -8.181 1.00 83.56 96 MET A O 1
ATOM 821 N N . ALA A 1 97 ? 14.013 2.298 -6.590 1.00 86.31 97 ALA A N 1
ATOM 822 C CA . ALA A 1 97 ? 14.711 1.639 -5.489 1.00 86.31 97 ALA A CA 1
ATOM 823 C C . ALA A 1 97 ? 14.414 0.132 -5.403 1.00 86.31 97 ALA A C 1
ATOM 825 O O . ALA A 1 97 ? 15.288 -0.639 -5.003 1.00 86.31 97 ALA A O 1
ATOM 826 N N . LEU A 1 98 ? 13.195 -0.296 -5.745 1.00 82.69 98 LEU A N 1
ATOM 827 C CA . LEU A 1 98 ? 12.832 -1.714 -5.826 1.00 82.69 98 LEU A CA 1
ATOM 828 C C . LEU A 1 98 ? 13.523 -2.411 -7.002 1.00 82.69 98 LEU A C 1
ATOM 830 O O . LEU A 1 98 ? 13.974 -3.548 -6.845 1.00 82.69 98 LEU A O 1
ATOM 834 N N . ASP A 1 99 ? 13.635 -1.727 -8.139 1.00 80.56 99 ASP A N 1
ATOM 835 C CA . ASP A 1 99 ? 14.337 -2.227 -9.322 1.00 80.56 99 ASP A CA 1
ATOM 836 C C . ASP A 1 99 ? 15.833 -2.397 -9.060 1.00 80.56 99 ASP A C 1
ATOM 838 O O . ASP A 1 99 ? 16.389 -3.475 -9.250 1.00 80.56 99 ASP A O 1
ATOM 842 N N . ALA A 1 100 ? 16.466 -1.385 -8.460 1.00 80.50 100 ALA A N 1
ATOM 843 C CA . ALA A 1 100 ? 17.871 -1.455 -8.065 1.00 80.50 100 ALA A CA 1
ATOM 844 C C . ALA A 1 100 ? 18.179 -2.615 -7.093 1.00 80.50 100 ALA A C 1
ATOM 846 O O . ALA A 1 100 ? 19.333 -3.012 -6.940 1.00 80.50 100 ALA A O 1
ATOM 847 N N . ARG A 1 101 ? 17.160 -3.154 -6.409 1.00 81.94 101 ARG A N 1
ATOM 848 C CA . ARG A 1 101 ? 17.267 -4.319 -5.515 1.00 81.94 101 ARG A CA 1
ATOM 849 C C . ARG A 1 101 ? 16.956 -5.651 -6.207 1.00 81.94 101 ARG A C 1
ATOM 851 O O . ARG A 1 101 ? 17.028 -6.683 -5.544 1.00 81.94 101 ARG A O 1
ATOM 858 N N . GLY A 1 102 ? 16.583 -5.643 -7.486 1.00 73.50 102 GLY A N 1
ATOM 859 C CA . GLY A 1 102 ? 16.160 -6.824 -8.243 1.00 73.50 102 GLY A CA 1
ATOM 860 C C . GLY A 1 102 ? 14.839 -7.431 -7.758 1.00 73.50 102 GLY A C 1
ATOM 861 O O . GLY A 1 102 ? 14.562 -8.596 -8.025 1.00 73.50 102 GLY A O 1
ATOM 862 N N . ILE A 1 103 ? 14.038 -6.676 -6.995 1.00 72.12 103 ILE A N 1
ATOM 863 C CA . ILE A 1 103 ? 12.747 -7.144 -6.451 1.00 72.12 103 ILE A CA 1
ATOM 864 C C . ILE A 1 103 ? 11.648 -7.019 -7.514 1.00 72.12 103 ILE A C 1
ATOM 866 O O . ILE A 1 103 ? 10.691 -7.797 -7.558 1.00 72.12 103 ILE A O 1
ATOM 870 N N . ILE A 1 104 ? 11.797 -6.030 -8.386 1.00 67.81 104 ILE A N 1
ATOM 871 C CA . ILE A 1 104 ? 11.026 -5.868 -9.610 1.00 67.81 104 ILE A CA 1
ATOM 872 C C . ILE A 1 104 ? 12.051 -5.851 -10.749 1.00 67.81 104 ILE A C 1
ATOM 874 O O . ILE A 1 104 ? 13.081 -5.204 -10.611 1.00 67.81 104 ILE A O 1
ATOM 878 N N . ASN A 1 105 ? 11.849 -6.655 -11.791 1.00 55.50 105 ASN A N 1
ATOM 879 C CA . ASN A 1 105 ? 12.795 -6.757 -12.902 1.00 55.50 105 ASN A CA 1
ATOM 880 C C . ASN A 1 105 ? 12.335 -5.778 -13.985 1.00 55.50 105 ASN A C 1
ATOM 882 O O . ASN A 1 105 ? 11.436 -6.132 -14.744 1.00 55.50 105 ASN A O 1
ATOM 886 N N . THR A 1 106 ? 12.936 -4.584 -14.054 1.00 50.78 106 THR A N 1
ATOM 887 C CA . THR A 1 106 ? 12.600 -3.582 -15.089 1.00 50.78 106 THR A CA 1
ATOM 888 C C . THR A 1 106 ? 13.425 -3.689 -16.378 1.00 50.78 106 THR A C 1
ATOM 890 O O . THR A 1 106 ? 13.502 -2.733 -17.150 1.00 50.78 106 THR A O 1
ATOM 893 N N . GLY A 1 107 ? 14.035 -4.859 -16.615 1.00 41.72 107 GLY A N 1
ATOM 894 C CA . GLY A 1 107 ? 14.929 -5.137 -17.748 1.00 41.72 107 GLY A CA 1
ATOM 895 C C . GLY A 1 107 ? 14.267 -5.129 -19.120 1.00 41.72 107 GLY A C 1
ATOM 896 O O . GLY A 1 107 ? 13.175 -5.724 -19.254 1.00 41.72 107 GLY A O 1
#